Protein AF-A0A961CHJ7-F1 (afdb_monomer_lite)

Structure (mmCIF, N/CA/C/O backbone):
data_AF-A0A961CHJ7-F1
#
_entry.id   AF-A0A961CHJ7-F1
#
loop_
_atom_site.group_PDB
_atom_site.id
_atom_site.type_symbol
_atom_site.label_atom_id
_atom_site.label_alt_id
_atom_site.label_comp_id
_atom_site.label_asym_id
_atom_site.label_entity_id
_atom_site.label_seq_id
_atom_site.pdbx_PDB_ins_code
_atom_site.Cartn_x
_atom_site.Cartn_y
_atom_site.Cartn_z
_atom_site.occupancy
_atom_site.B_iso_or_equiv
_atom_site.auth_seq_id
_atom_site.auth_comp_id
_atom_site.auth_asym_id
_atom_site.auth_atom_id
_atom_site.pdbx_PDB_model_num
ATOM 1 N N . THR A 1 1 ? -1.908 11.082 9.967 1.00 91.94 1 THR A N 1
ATOM 2 C CA . THR A 1 1 ? -2.313 9.971 9.076 1.00 91.94 1 THR A CA 1
ATOM 3 C C . THR A 1 1 ? -1.832 10.226 7.657 1.00 91.94 1 THR A C 1
ATOM 5 O O . THR A 1 1 ? -1.515 11.365 7.329 1.00 91.94 1 THR A O 1
ATOM 8 N N . HIS A 1 2 ? -1.710 9.201 6.814 1.00 94.06 2 HIS A N 1
ATOM 9 C CA . HIS A 1 2 ? -1.262 9.346 5.424 1.00 94.06 2 HIS A CA 1
ATOM 10 C C . HIS A 1 2 ? -2.226 8.634 4.477 1.00 94.06 2 HIS A C 1
ATOM 12 O O . HIS A 1 2 ? -2.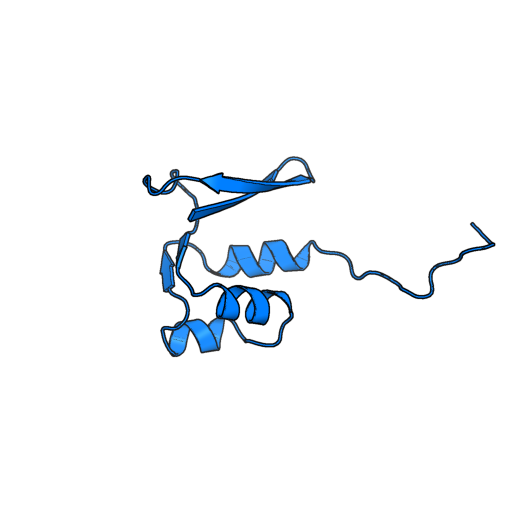815 7.625 4.850 1.00 94.06 2 HIS A O 1
ATOM 18 N N . ILE A 1 3 ? -2.371 9.161 3.261 1.00 94.56 3 ILE A N 1
ATOM 19 C CA . ILE A 1 3 ? -3.053 8.477 2.158 1.00 94.56 3 ILE A CA 1
ATOM 20 C C . ILE A 1 3 ? -2.042 8.256 1.042 1.00 94.56 3 ILE A C 1
ATOM 22 O O . ILE A 1 3 ? -1.328 9.187 0.655 1.00 94.56 3 ILE A O 1
ATOM 26 N N . VAL A 1 4 ? -2.016 7.024 0.544 1.00 94.25 4 VAL A N 1
ATOM 27 C CA . VAL A 1 4 ?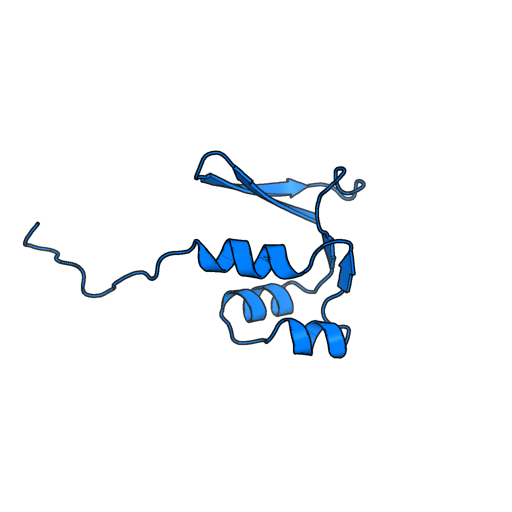 -1.269 6.602 -0.637 1.00 94.25 4 VAL A CA 1
ATOM 28 C C . VAL A 1 4 ? -2.284 6.158 -1.685 1.00 94.25 4 VAL A C 1
ATOM 30 O O . VAL A 1 4 ? -3.190 5.388 -1.381 1.00 94.25 4 VAL A O 1
ATOM 33 N N . GLU A 1 5 ? -2.157 6.671 -2.901 1.00 93.38 5 GLU A N 1
ATOM 34 C CA . GLU A 1 5 ? -3.079 6.409 -4.005 1.00 93.38 5 GLU A CA 1
ATOM 35 C C . GLU A 1 5 ? -2.274 6.145 -5.275 1.00 93.38 5 GLU A C 1
ATOM 37 O O . GLU A 1 5 ? -1.458 6.974 -5.674 1.00 93.38 5 GLU A O 1
ATOM 42 N N . LEU A 1 6 ? -2.525 5.015 -5.933 1.00 93.75 6 LEU A N 1
ATOM 43 C CA . LEU A 1 6 ? -2.041 4.769 -7.286 1.00 93.75 6 LEU A CA 1
ATOM 44 C C . LEU A 1 6 ? -3.170 5.089 -8.265 1.00 93.75 6 LEU A C 1
ATOM 46 O O . LEU A 1 6 ? -4.156 4.357 -8.348 1.00 93.75 6 LEU A O 1
ATOM 50 N N . ARG A 1 7 ? -3.037 6.183 -9.015 1.00 93.75 7 ARG A N 1
ATOM 51 C CA . ARG A 1 7 ? -4.042 6.599 -9.999 1.00 93.75 7 ARG A CA 1
ATOM 52 C C . ARG A 1 7 ? -3.371 7.187 -11.226 1.00 93.75 7 ARG A C 1
ATOM 54 O O . ARG A 1 7 ? -2.403 7.929 -11.118 1.00 93.75 7 ARG A O 1
ATOM 61 N N . ASN A 1 8 ? -3.901 6.863 -12.406 1.00 96.25 8 ASN A N 1
ATOM 62 C CA . ASN A 1 8 ? -3.392 7.359 -13.691 1.00 96.25 8 ASN A CA 1
ATOM 63 C C . ASN A 1 8 ? -1.884 7.100 -13.896 1.00 96.25 8 ASN A C 1
ATOM 65 O O . ASN A 1 8 ? -1.180 7.943 -14.445 1.00 96.25 8 ASN A O 1
ATOM 69 N N . GLY A 1 9 ? -1.382 5.954 -13.420 1.00 94.44 9 GLY A N 1
ATOM 70 C CA . GLY A 1 9 ? 0.036 5.591 -13.525 1.00 94.44 9 GLY A CA 1
ATOM 71 C C . GLY A 1 9 ? 0.975 6.375 -12.601 1.00 94.44 9 GLY A C 1
ATOM 72 O O . GLY A 1 9 ? 2.186 6.288 -12.769 1.00 94.44 9 GLY A O 1
ATOM 73 N N . ALA A 1 10 ? 0.445 7.129 -11.636 1.00 95.94 10 ALA A N 1
ATOM 74 C CA . ALA A 1 10 ? 1.233 7.887 -10.674 1.00 95.94 10 ALA A CA 1
ATOM 75 C C . ALA A 1 10 ? 0.902 7.470 -9.238 1.00 95.94 10 ALA A C 1
ATOM 77 O O . ALA A 1 10 ? -0.266 7.320 -8.867 1.00 95.94 10 ALA A O 1
ATOM 78 N N . LEU A 1 11 ? 1.951 7.304 -8.429 1.00 95.62 11 LEU A N 1
ATOM 79 C CA . LEU A 1 11 ? 1.829 7.117 -6.991 1.00 95.62 11 LEU A CA 1
ATOM 80 C C . LEU A 1 11 ? 1.777 8.486 -6.311 1.00 95.62 11 LEU A C 1
ATOM 82 O O . LEU A 1 11 ? 2.735 9.259 -6.348 1.00 95.62 11 LEU A O 1
ATOM 86 N N . HIS A 1 12 ? 0.658 8.775 -5.667 1.00 94.94 12 HIS A N 1
ATOM 87 C CA . HIS A 1 12 ? 0.451 9.976 -4.883 1.00 94.94 12 HIS A CA 1
ATOM 88 C C . HIS A 1 12 ? 0.522 9.637 -3.402 1.00 94.94 12 HIS A C 1
ATOM 90 O O . HIS A 1 12 ? -0.076 8.669 -2.941 1.00 94.94 12 HIS A O 1
ATOM 96 N N . HIS A 1 13 ? 1.221 10.470 -2.641 1.00 94.81 13 HIS A N 1
ATOM 97 C CA . HIS A 1 13 ? 1.284 10.368 -1.191 1.00 94.81 13 HIS A CA 1
ATOM 98 C C . HIS A 1 13 ? 1.036 11.740 -0.574 1.00 94.81 13 HIS A C 1
ATOM 100 O O . HIS A 1 13 ? 1.625 12.739 -0.991 1.00 94.81 13 HIS A O 1
ATOM 106 N N . ARG A 1 14 ? 0.174 11.791 0.442 1.00 94.75 14 ARG A N 1
ATOM 107 C CA . ARG A 1 14 ? -0.111 13.018 1.189 1.00 94.75 14 ARG A CA 1
ATOM 108 C C . ARG A 1 14 ? -0.343 12.736 2.663 1.00 94.75 14 ARG A C 1
ATOM 110 O O . ARG A 1 14 ? -0.999 11.761 3.027 1.00 94.75 14 ARG A O 1
ATOM 117 N N . ALA A 1 15 ? 0.157 13.635 3.505 1.00 94.44 15 ALA A N 1
ATOM 118 C CA . ALA A 1 15 ? -0.268 13.697 4.893 1.00 94.44 15 ALA A CA 1
ATOM 119 C C . ALA A 1 15 ? -1.722 14.179 4.953 1.00 94.44 15 ALA A C 1
ATOM 121 O O . ALA A 1 15 ? -2.128 15.084 4.218 1.00 94.44 15 ALA A O 1
ATOM 122 N N . VAL A 1 16 ? -2.498 13.563 5.832 1.00 91.06 16 VAL A N 1
ATOM 123 C CA . VAL A 1 16 ? -3.871 13.949 6.145 1.00 91.06 16 VAL A CA 1
ATOM 124 C C . VAL A 1 16 ? -4.021 14.086 7.657 1.00 91.06 16 VAL A C 1
ATOM 126 O O . VAL A 1 16 ? -3.278 13.466 8.426 1.00 91.06 16 VAL A O 1
ATOM 129 N N . GLY A 1 17 ? -4.962 14.932 8.075 1.00 89.00 17 GLY A N 1
ATOM 130 C CA . GLY A 1 17 ? -5.332 15.056 9.485 1.00 89.00 17 GLY A CA 1
ATOM 131 C C . GLY A 1 17 ? -6.058 13.813 10.001 1.00 89.00 17 GLY A C 1
ATOM 132 O O . GLY A 1 17 ? -6.305 12.869 9.253 1.00 89.00 17 GLY A O 1
ATOM 133 N N . ASP A 1 18 ? -6.447 13.843 11.271 1.00 83.44 18 ASP A N 1
ATOM 134 C CA . ASP A 1 18 ? -7.053 12.704 11.978 1.00 83.44 18 ASP A CA 1
ATOM 135 C C . ASP A 1 18 ? -8.563 12.550 11.705 1.00 83.44 18 ASP A C 1
ATOM 137 O O . ASP A 1 18 ? -9.338 12.138 12.564 1.00 83.44 18 ASP A O 1
ATOM 141 N N . GLY A 1 19 ? -8.996 12.924 10.499 1.00 83.69 19 GLY A N 1
ATOM 142 C CA . GLY A 1 19 ? -10.361 12.702 10.033 1.00 83.69 19 GLY A CA 1
ATOM 143 C C . GLY A 1 19 ? -10.604 11.238 9.647 1.00 83.69 19 GLY A C 1
ATOM 144 O O . GLY A 1 19 ? -9.650 10.467 9.518 1.00 83.69 19 GLY A O 1
ATOM 145 N N . PRO A 1 20 ? -11.873 10.850 9.431 1.00 84.19 20 PRO A N 1
ATOM 146 C CA . PRO A 1 20 ? -12.193 9.509 8.963 1.00 84.19 20 PRO A CA 1
ATOM 147 C C . PRO A 1 20 ? -11.510 9.225 7.621 1.00 84.19 20 PRO A C 1
ATOM 149 O O . PRO A 1 20 ? -11.332 10.126 6.791 1.00 84.19 20 PRO A O 1
ATOM 152 N N . ALA A 1 21 ? -11.133 7.963 7.415 1.00 86.31 21 ALA A N 1
ATOM 153 C CA . ALA A 1 21 ? -10.661 7.516 6.115 1.00 86.31 21 ALA A CA 1
ATOM 154 C C . ALA A 1 21 ? -11.769 7.726 5.062 1.00 86.31 21 ALA A C 1
ATOM 156 O O . ALA A 1 21 ? -12.947 7.564 5.386 1.00 86.31 21 ALA A O 1
ATOM 157 N N . PRO A 1 22 ? -11.423 8.110 3.820 1.00 87.38 22 PRO A N 1
ATOM 158 C CA . PRO A 1 22 ? -12.397 8.162 2.737 1.00 87.38 22 PRO A CA 1
ATOM 159 C C . PRO A 1 22 ? -13.025 6.788 2.477 1.00 87.38 22 PRO A C 1
ATOM 161 O O . PRO A 1 22 ? -12.384 5.759 2.690 1.00 87.38 22 PRO A O 1
ATOM 164 N N . ASP A 1 23 ? -14.247 6.784 1.949 1.00 88.06 23 ASP A N 1
ATOM 165 C CA . ASP A 1 23 ? -14.950 5.548 1.607 1.00 88.06 23 ASP A CA 1
ATOM 166 C C . ASP A 1 23 ? -14.147 4.695 0.610 1.00 88.06 23 ASP A C 1
ATOM 168 O O . ASP A 1 23 ? -13.566 5.205 -0.352 1.00 88.06 23 ASP A O 1
ATOM 172 N N . GLY A 1 24 ? -14.132 3.378 0.835 1.00 88.62 24 GLY A N 1
ATOM 173 C CA . GLY A 1 24 ? -13.459 2.411 -0.039 1.00 88.62 24 GLY A CA 1
ATOM 174 C C . GLY A 1 24 ? -11.931 2.379 0.078 1.00 88.62 24 GLY A C 1
ATOM 175 O O . GLY A 1 24 ? -11.280 1.711 -0.724 1.00 88.62 24 GLY A O 1
ATOM 176 N N . VAL A 1 25 ? -11.344 3.079 1.052 1.00 92.94 25 VAL A N 1
ATOM 177 C CA . VAL A 1 25 ? -9.903 3.030 1.333 1.00 92.94 25 VAL A CA 1
ATOM 178 C C . VAL A 1 25 ? -9.609 1.931 2.349 1.00 92.94 25 VAL A C 1
ATOM 180 O O . VAL A 1 25 ? -10.226 1.889 3.408 1.00 92.94 25 VAL A O 1
ATOM 183 N N . THR A 1 26 ? -8.622 1.083 2.056 1.00 95.81 26 THR A N 1
ATOM 184 C CA . THR A 1 26 ? -8.077 0.157 3.060 1.00 95.81 26 THR A CA 1
ATOM 185 C C . THR A 1 26 ? -7.190 0.926 4.035 1.00 95.81 26 THR A C 1
ATOM 187 O O . THR A 1 26 ? -6.274 1.645 3.622 1.00 95.81 26 THR A O 1
ATOM 190 N N . VAL A 1 27 ? -7.443 0.769 5.331 1.00 95.50 27 VAL A N 1
ATOM 191 C CA . VAL A 1 27 ? -6.716 1.446 6.404 1.00 95.50 27 VAL A CA 1
ATOM 192 C C . VAL A 1 27 ? -5.754 0.471 7.064 1.00 95.50 27 VAL A C 1
ATOM 194 O O . VAL A 1 27 ? -6.165 -0.545 7.613 1.00 95.50 27 VAL A O 1
ATOM 197 N N . PHE A 1 28 ? -4.471 0.822 7.052 1.00 95.38 28 PHE A N 1
ATOM 198 C CA . PHE A 1 28 ? -3.431 0.125 7.802 1.00 95.38 28 PHE A CA 1
ATOM 199 C C . PHE A 1 28 ? -3.077 0.947 9.043 1.00 95.38 28 PHE A C 1
ATOM 201 O O . PHE A 1 28 ? -2.671 2.107 8.928 1.00 95.38 28 PHE A O 1
ATOM 208 N N . ALA A 1 29 ? -3.204 0.350 10.223 1.00 95.94 29 ALA A N 1
ATOM 209 C CA . ALA A 1 29 ? -2.738 0.920 11.480 1.00 95.94 29 ALA A CA 1
ATOM 210 C C . ALA A 1 29 ? -1.516 0.136 11.970 1.00 95.94 29 ALA A C 1
ATOM 212 O O . ALA A 1 29 ? -1.577 -1.066 12.220 1.00 95.94 29 ALA A O 1
ATOM 213 N N . LEU A 1 30 ? -0.385 0.835 12.045 1.00 96.62 30 LEU A N 1
ATOM 214 C CA . LEU A 1 30 ? 0.922 0.284 12.379 1.00 96.62 30 LEU A CA 1
ATOM 215 C C . LEU A 1 30 ? 1.889 1.392 12.788 1.00 96.62 30 LEU A C 1
ATOM 217 O O . LEU A 1 30 ? 1.729 2.558 12.417 1.00 96.62 30 LEU A O 1
ATOM 221 N N . GLU A 1 31 ? 2.940 1.002 13.500 1.00 96.94 31 GLU A N 1
ATOM 222 C CA . GLU A 1 31 ? 4.056 1.885 13.813 1.00 96.94 31 GLU A CA 1
ATOM 223 C C . GLU A 1 31 ? 4.899 2.204 12.573 1.00 96.94 31 GLU A C 1
ATOM 225 O O . GLU A 1 31 ? 5.044 1.401 11.646 1.00 96.94 31 GLU A O 1
ATOM 230 N N . ARG A 1 32 ? 5.547 3.373 12.578 1.00 95.69 32 ARG A N 1
ATOM 231 C CA . ARG A 1 32 ? 6.427 3.805 11.477 1.00 95.69 32 ARG A CA 1
ATOM 232 C C . ARG A 1 32 ? 7.534 2.791 11.181 1.00 95.69 32 ARG A C 1
ATOM 234 O O . ARG A 1 32 ? 7.883 2.586 10.023 1.00 95.69 32 ARG A O 1
ATOM 241 N N . THR A 1 33 ? 8.116 2.197 12.216 1.00 96.81 33 THR A N 1
ATOM 242 C CA . THR A 1 33 ? 9.197 1.212 12.080 1.00 96.81 33 THR A CA 1
ATOM 243 C C . THR A 1 33 ? 8.709 -0.079 11.432 1.00 96.81 33 THR A C 1
ATOM 245 O O . THR A 1 33 ? 9.415 -0.618 10.583 1.00 96.81 33 THR A O 1
ATOM 248 N N . ALA A 1 34 ? 7.491 -0.523 11.757 1.00 95.56 34 ALA A N 1
ATOM 249 C CA . ALA A 1 34 ? 6.852 -1.660 11.103 1.00 95.56 34 ALA A CA 1
ATOM 250 C C . ALA A 1 34 ? 6.613 -1.370 9.615 1.00 95.56 34 ALA A C 1
ATOM 252 O O . ALA A 1 34 ? 6.965 -2.191 8.775 1.00 95.56 34 ALA A O 1
ATOM 253 N N . LEU A 1 35 ? 6.125 -0.170 9.270 1.00 93.00 35 LEU A N 1
ATOM 254 C CA . LEU A 1 35 ? 5.950 0.237 7.871 1.00 93.00 35 LEU A CA 1
ATOM 255 C C . LEU A 1 35 ? 7.267 0.181 7.086 1.00 93.00 35 LEU A C 1
ATOM 257 O O . LEU A 1 35 ? 7.300 -0.358 5.984 1.00 93.00 35 LEU A O 1
ATOM 261 N N . ILE A 1 36 ? 8.350 0.723 7.652 1.00 93.44 36 ILE A N 1
ATOM 262 C CA . ILE A 1 36 ? 9.673 0.685 7.015 1.00 93.44 36 ILE A CA 1
ATOM 263 C C . ILE A 1 36 ? 10.101 -0.766 6.779 1.00 93.44 36 ILE A C 1
ATOM 265 O O . ILE A 1 36 ? 10.504 -1.093 5.668 1.00 93.44 36 ILE A O 1
ATOM 269 N N . ALA A 1 37 ? 9.979 -1.628 7.791 1.00 93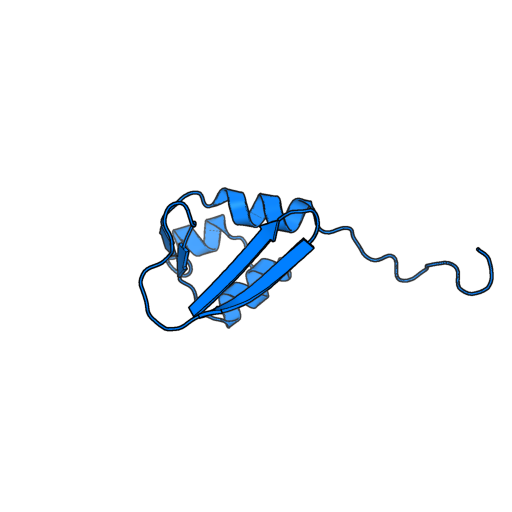.31 37 ALA A N 1
ATOM 270 C CA . ALA A 1 37 ? 10.377 -3.028 7.687 1.00 93.31 37 ALA A CA 1
ATOM 271 C C . ALA A 1 37 ? 9.545 -3.813 6.658 1.00 93.31 37 ALA A C 1
ATOM 273 O O . ALA A 1 37 ? 10.104 -4.635 5.938 1.00 93.31 37 ALA A O 1
ATOM 274 N N . LEU A 1 38 ? 8.239 -3.543 6.547 1.00 89.94 38 LEU A N 1
ATOM 275 C CA . LEU A 1 38 ? 7.379 -4.147 5.521 1.00 89.94 38 LEU A CA 1
ATOM 276 C C . LEU A 1 38 ? 7.825 -3.742 4.113 1.00 89.94 38 LEU A C 1
ATOM 278 O O . LEU A 1 38 ? 8.001 -4.594 3.249 1.00 89.94 38 LEU A O 1
ATOM 282 N N . VAL A 1 39 ? 8.046 -2.444 3.879 1.00 86.00 39 VAL A N 1
ATOM 283 C CA . VAL A 1 39 ? 8.401 -1.922 2.547 1.00 86.00 39 VAL A CA 1
ATOM 284 C C . VAL A 1 39 ? 9.807 -2.352 2.115 1.00 86.00 39 VAL A C 1
ATOM 286 O O . VAL A 1 39 ? 10.049 -2.529 0.924 1.00 86.00 39 VAL A O 1
ATOM 289 N N . THR A 1 40 ? 10.733 -2.560 3.054 1.00 87.19 40 THR A N 1
ATOM 290 C CA . THR A 1 40 ? 12.066 -3.108 2.753 1.00 87.19 40 THR A CA 1
ATOM 291 C C . THR A 1 40 ? 12.110 -4.638 2.713 1.00 87.19 40 THR A C 1
ATOM 293 O O . THR A 1 40 ? 13.171 -5.197 2.440 1.00 87.19 40 THR A O 1
ATOM 296 N N . GLY A 1 41 ? 10.995 -5.325 2.991 1.00 88.00 41 GLY A N 1
ATOM 297 C CA . GLY A 1 41 ? 10.916 -6.789 3.031 1.00 88.00 41 GLY A CA 1
ATOM 298 C C . GLY A 1 41 ? 11.582 -7.436 4.253 1.00 88.00 41 GLY A C 1
ATOM 299 O O . GLY A 1 41 ? 11.756 -8.651 4.286 1.00 88.00 41 GLY A O 1
ATOM 300 N N . ALA A 1 42 ? 11.961 -6.650 5.264 1.00 93.88 42 ALA A N 1
ATOM 301 C CA . ALA A 1 42 ? 12.514 -7.148 6.525 1.00 93.88 42 ALA A CA 1
ATOM 302 C C . ALA A 1 42 ? 11.441 -7.708 7.479 1.00 93.88 42 ALA A C 1
ATOM 304 O O . ALA A 1 42 ? 11.778 -8.383 8.452 1.00 93.88 42 ALA A O 1
ATOM 305 N N . LEU A 1 43 ? 10.164 -7.416 7.219 1.00 93.88 43 LEU A N 1
ATOM 306 C CA . LEU A 1 43 ? 9.010 -7.919 7.960 1.00 93.88 43 LEU A CA 1
ATOM 307 C C . LEU A 1 43 ? 7.985 -8.505 6.984 1.00 93.88 43 LEU A C 1
ATOM 309 O O . LEU A 1 43 ? 7.693 -7.901 5.954 1.00 93.88 43 LEU A O 1
ATOM 313 N N . ASP A 1 44 ? 7.424 -9.663 7.331 1.00 92.56 44 ASP A N 1
ATOM 314 C CA . ASP A 1 44 ? 6.310 -10.269 6.602 1.00 92.56 44 ASP A CA 1
ATOM 315 C C . ASP A 1 44 ? 4.971 -9.696 7.090 1.00 92.56 44 ASP A C 1
ATOM 317 O O . ASP A 1 44 ? 4.723 -9.620 8.296 1.00 92.56 44 ASP A O 1
ATOM 321 N N . LEU A 1 45 ? 4.100 -9.298 6.157 1.00 91.19 45 LEU A N 1
ATOM 322 C CA . LEU A 1 45 ? 2.813 -8.676 6.485 1.00 91.19 45 LEU A CA 1
ATOM 323 C C . LEU A 1 45 ? 1.879 -9.642 7.222 1.00 91.19 45 LEU A C 1
ATOM 325 O O . LEU A 1 45 ? 1.231 -9.244 8.188 1.00 91.19 45 LEU A O 1
ATOM 329 N N . THR A 1 46 ? 1.830 -10.906 6.798 1.00 92.69 46 THR A N 1
ATOM 330 C CA . THR A 1 46 ? 0.939 -11.912 7.395 1.00 92.69 46 THR A CA 1
ATOM 331 C C . THR A 1 46 ? 1.340 -12.194 8.840 1.00 92.69 46 THR A C 1
ATOM 333 O O . THR A 1 46 ? 0.489 -12.203 9.729 1.00 92.69 46 THR A O 1
ATOM 336 N N . ALA A 1 47 ? 2.639 -12.356 9.095 1.00 94.94 47 ALA A N 1
ATOM 337 C CA . ALA A 1 47 ? 3.187 -12.507 10.438 1.00 94.94 47 ALA A CA 1
ATOM 338 C C . ALA A 1 47 ? 2.924 -11.263 11.303 1.00 94.94 47 ALA A C 1
ATOM 340 O O . ALA A 1 47 ? 2.452 -11.383 12.430 1.00 94.94 47 ALA A O 1
ATOM 341 N N . ALA A 1 48 ? 3.146 -10.060 10.763 1.00 95.38 48 ALA A N 1
ATOM 342 C CA . ALA A 1 48 ? 2.916 -8.812 11.489 1.00 95.38 48 ALA A CA 1
ATOM 343 C C . ALA A 1 48 ? 1.441 -8.600 11.875 1.00 95.38 48 ALA A C 1
ATOM 345 O O . ALA A 1 48 ? 1.154 -8.038 12.935 1.00 95.38 48 ALA A O 1
ATOM 346 N N . MET A 1 49 ? 0.508 -9.055 11.035 1.00 95.75 49 MET A N 1
ATOM 347 C CA . MET A 1 49 ? -0.922 -9.058 11.347 1.00 95.75 49 MET A CA 1
ATOM 348 C C . MET A 1 49 ? -1.270 -10.096 12.418 1.00 95.75 49 MET A C 1
ATOM 350 O O . MET A 1 49 ? -2.014 -9.781 13.345 1.00 95.75 49 MET A O 1
ATOM 354 N N . ALA A 1 50 ? -0.720 -11.312 12.326 1.00 96.44 50 ALA A N 1
ATOM 355 C CA . ALA A 1 50 ? -0.947 -12.370 13.313 1.00 96.44 50 ALA A CA 1
ATOM 356 C C . ALA A 1 50 ? -0.463 -11.974 14.721 1.00 96.44 50 ALA A C 1
ATOM 358 O O . ALA A 1 50 ? -1.134 -12.274 15.708 1.00 96.44 50 ALA A O 1
ATOM 359 N N . ASP A 1 51 ? 0.645 -11.236 14.798 1.00 95.31 51 ASP A N 1
ATOM 360 C CA . ASP A 1 51 ? 1.228 -10.737 16.048 1.00 95.31 51 ASP A CA 1
ATOM 361 C C . ASP A 1 51 ? 0.593 -9.415 16.533 1.00 95.31 51 ASP A C 1
ATOM 363 O O . ASP A 1 51 ? 0.962 -8.889 17.585 1.00 95.31 51 ASP A O 1
ATOM 367 N N . GLY A 1 52 ? -0.366 -8.857 15.783 1.00 96.12 52 GLY A N 1
ATOM 368 C CA . GLY A 1 52 ? -1.088 -7.629 16.134 1.00 96.12 52 GLY A CA 1
ATOM 369 C C . GLY A 1 52 ? -0.292 -6.331 15.959 1.00 96.12 52 GLY A C 1
ATOM 370 O O . GLY A 1 52 ? -0.748 -5.272 16.388 1.00 96.12 52 GLY A O 1
ATOM 371 N N . MET A 1 53 ? 0.882 -6.385 15.324 1.00 96.25 53 MET A N 1
ATOM 372 C CA . MET A 1 53 ? 1.699 -5.207 15.007 1.00 96.25 53 MET A CA 1
ATOM 373 C C . MET A 1 53 ? 1.070 -4.346 13.903 1.00 96.25 53 MET A C 1
ATOM 375 O O . MET A 1 53 ? 1.294 -3.135 13.852 1.00 96.25 53 MET A O 1
ATOM 379 N N . VAL A 1 54 ? 0.300 -4.981 13.020 1.00 97.06 54 VAL A N 1
ATOM 380 C CA . VAL A 1 54 ? -0.441 -4.333 11.939 1.00 97.06 54 VAL A CA 1
ATOM 381 C C . VAL A 1 54 ? -1.903 -4.723 12.060 1.00 97.06 54 VAL A C 1
ATOM 383 O O . VAL A 1 54 ? -2.238 -5.906 12.066 1.00 97.06 54 VAL A O 1
ATOM 386 N N . THR A 1 55 ? -2.784 -3.734 12.106 1.00 97.19 55 THR A N 1
ATOM 387 C CA . THR A 1 55 ? -4.221 -3.946 11.939 1.00 97.19 55 THR A CA 1
ATOM 388 C C . THR A 1 55 ? -4.664 -3.388 10.595 1.00 97.19 55 THR A C 1
ATOM 390 O O . THR A 1 55 ? -4.149 -2.369 10.126 1.00 97.19 55 THR A O 1
ATOM 393 N N . VAL A 1 56 ? -5.589 -4.096 9.948 1.00 96.12 56 VAL A N 1
ATOM 394 C CA . VAL A 1 56 ? -6.097 -3.745 8.620 1.00 96.12 56 VAL A CA 1
ATOM 395 C C . VAL A 1 56 ? -7.616 -3.693 8.674 1.00 96.12 56 VAL A C 1
ATOM 397 O O . VAL A 1 56 ? -8.251 -4.645 9.126 1.00 96.12 56 VAL A O 1
ATOM 400 N N . ASP A 1 57 ? -8.179 -2.586 8.208 1.00 95.31 57 ASP A N 1
ATOM 401 C CA . ASP A 1 57 ? -9.602 -2.439 7.912 1.00 95.31 57 ASP A CA 1
ATOM 402 C C . ASP A 1 57 ? -9.762 -2.295 6.393 1.00 95.31 57 ASP A C 1
ATOM 404 O O . ASP A 1 57 ? -9.283 -1.323 5.806 1.00 95.31 57 ASP A O 1
ATOM 408 N N . GLY A 1 58 ? -10.353 -3.300 5.746 1.00 95.06 58 GLY A N 1
ATOM 409 C CA . GLY A 1 58 ? -10.418 -3.423 4.287 1.00 95.06 58 GLY A CA 1
ATOM 410 C C . GLY A 1 58 ? -9.657 -4.638 3.748 1.00 95.06 58 GLY A C 1
ATOM 411 O O . GLY A 1 58 ? -9.600 -5.681 4.398 1.00 95.06 58 GLY A O 1
ATOM 412 N N . ASP A 1 59 ? -9.107 -4.514 2.538 1.00 94.75 59 ASP A N 1
ATOM 413 C CA . ASP A 1 59 ? -8.427 -5.598 1.821 1.00 94.75 59 ASP A CA 1
ATOM 414 C C . ASP A 1 59 ? -6.899 -5.521 2.016 1.00 94.75 59 ASP A C 1
ATOM 416 O O . ASP A 1 59 ? -6.265 -4.616 1.471 1.00 94.75 59 ASP A O 1
ATOM 420 N N . PRO A 1 60 ? -6.265 -6.454 2.753 1.00 92.50 60 PRO A N 1
ATOM 421 C CA . PRO A 1 60 ? -4.822 -6.422 2.983 1.00 92.50 60 PRO A CA 1
ATOM 422 C C . PRO A 1 60 ? -3.988 -6.657 1.712 1.00 92.50 60 PRO A C 1
ATOM 424 O O . PRO A 1 60 ? -2.816 -6.272 1.684 1.00 92.50 60 PRO A O 1
ATOM 427 N N . GLU A 1 61 ? -4.554 -7.244 0.651 1.00 91.88 61 GLU A 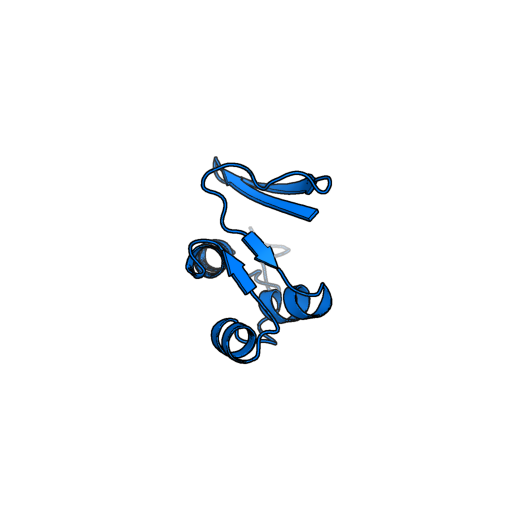N 1
ATOM 428 C CA . GLU A 1 61 ? -3.818 -7.545 -0.582 1.00 91.88 61 GLU A CA 1
ATOM 429 C C . GLU A 1 61 ? -3.396 -6.282 -1.343 1.00 91.88 61 GLU A C 1
ATOM 431 O O . GLU A 1 61 ? -2.404 -6.309 -2.077 1.00 91.88 61 GLU A O 1
ATOM 436 N N . VAL A 1 62 ? -4.078 -5.148 -1.137 1.00 92.56 62 VAL A N 1
ATOM 437 C CA . VAL A 1 62 ? -3.805 -3.894 -1.864 1.00 92.56 62 VAL A CA 1
ATOM 438 C C . VAL A 1 62 ? -2.378 -3.378 -1.663 1.00 92.56 62 VAL A C 1
ATOM 440 O O . VAL A 1 62 ? -1.804 -2.791 -2.581 1.00 92.56 62 VAL A O 1
ATOM 443 N N . LEU A 1 63 ? -1.764 -3.624 -0.497 1.00 88.19 63 LEU A N 1
ATOM 444 C CA . LEU A 1 63 ? -0.365 -3.255 -0.261 1.00 88.19 63 LEU A CA 1
ATOM 445 C C . LEU A 1 63 ? 0.577 -4.117 -1.111 1.00 88.19 63 LEU A C 1
ATOM 447 O O . LEU A 1 63 ? 1.505 -3.592 -1.725 1.00 88.19 63 LEU A O 1
ATOM 451 N N . GLY A 1 64 ? 0.307 -5.422 -1.200 1.00 85.19 64 GLY A N 1
ATOM 452 C CA . GLY A 1 64 ? 1.047 -6.335 -2.071 1.00 85.19 64 GLY A CA 1
ATOM 453 C C . GLY A 1 64 ? 0.908 -5.962 -3.548 1.00 85.19 64 GLY A C 1
ATOM 454 O O . GLY A 1 64 ? 1.906 -5.922 -4.264 1.00 85.19 64 GLY A O 1
ATOM 455 N N . GLN A 1 65 ? -0.300 -5.602 -3.992 1.00 90.31 65 GLN A N 1
ATOM 456 C CA . GLN A 1 65 ? -0.556 -5.131 -5.359 1.00 90.31 65 GLN A CA 1
ATOM 457 C C . GLN A 1 65 ? 0.222 -3.844 -5.681 1.00 90.31 65 GLN A C 1
ATOM 459 O O . GLN A 1 65 ? 0.799 -3.731 -6.762 1.00 90.31 65 GLN A O 1
ATOM 464 N N . LEU A 1 66 ? 0.289 -2.892 -4.742 1.00 89.12 66 LEU A N 1
ATOM 465 C CA . LEU A 1 66 ? 1.081 -1.670 -4.901 1.00 89.12 66 LEU A CA 1
ATOM 466 C C . LEU A 1 66 ? 2.584 -1.966 -5.002 1.00 89.12 66 LEU A C 1
ATOM 468 O O . LEU A 1 66 ? 3.270 -1.383 -5.836 1.00 89.12 66 LEU A O 1
ATOM 472 N N . VAL A 1 67 ? 3.112 -2.860 -4.167 1.00 84.69 67 VAL A N 1
ATOM 473 C CA . VAL A 1 67 ? 4.532 -3.240 -4.234 1.00 84.69 67 VAL A CA 1
ATOM 474 C C . VAL A 1 67 ? 4.837 -3.975 -5.542 1.00 84.69 67 VAL A C 1
ATOM 476 O O . VAL A 1 67 ? 5.877 -3.731 -6.145 1.00 84.69 67 VAL A O 1
ATOM 479 N N . ALA A 1 68 ? 3.917 -4.809 -6.033 1.00 87.69 68 ALA A N 1
ATOM 480 C CA . ALA A 1 68 ? 4.095 -5.580 -7.263 1.00 87.69 68 ALA A CA 1
ATOM 481 C C . ALA A 1 68 ? 4.229 -4.723 -8.537 1.00 87.69 68 ALA A C 1
ATOM 483 O O . ALA A 1 68 ? 4.753 -5.210 -9.538 1.00 87.69 68 ALA A O 1
ATOM 484 N N . VAL A 1 69 ? 3.783 -3.461 -8.519 1.00 91.94 69 VAL A N 1
ATOM 485 C CA . VAL A 1 69 ? 3.970 -2.531 -9.649 1.00 91.94 69 VAL A CA 1
ATOM 486 C C . VAL A 1 69 ? 5.279 -1.736 -9.582 1.00 91.94 69 VAL A C 1
ATOM 488 O O . VAL A 1 69 ? 5.570 -0.968 -10.500 1.00 91.94 69 VAL A O 1
ATOM 491 N N . LEU A 1 70 ? 6.078 -1.893 -8.522 1.00 87.75 70 LEU A N 1
ATOM 492 C CA . LEU A 1 70 ? 7.389 -1.259 -8.413 1.00 87.75 70 LEU A CA 1
ATOM 493 C C . LEU A 1 70 ? 8.427 -2.086 -9.175 1.00 87.75 70 LEU A C 1
ATOM 495 O O . LEU A 1 70 ? 8.722 -3.226 -8.820 1.00 87.75 70 LEU A O 1
ATOM 499 N N . ALA A 1 71 ? 8.999 -1.498 -10.223 1.00 88.62 71 ALA A N 1
ATOM 500 C CA . ALA A 1 71 ? 10.095 -2.123 -10.947 1.00 88.62 71 ALA A CA 1
ATOM 501 C C . ALA A 1 71 ? 11.380 -2.118 -10.097 1.00 88.62 71 ALA A C 1
ATOM 503 O O . ALA A 1 71 ? 11.650 -1.129 -9.405 1.00 88.62 71 ALA A O 1
ATOM 504 N N . PRO A 1 72 ? 12.200 -3.182 -10.162 1.00 87.94 72 PRO A N 1
ATOM 505 C CA . PRO A 1 72 ? 13.534 -3.146 -9.585 1.00 87.94 72 PRO A CA 1
ATOM 506 C C . PRO A 1 72 ? 14.385 -2.088 -10.296 1.00 87.94 72 PRO A C 1
ATOM 508 O O . PRO A 1 72 ? 14.242 -1.858 -11.498 1.00 87.94 72 PRO A O 1
ATOM 511 N N . VAL A 1 73 ? 15.285 -1.457 -9.546 1.00 89.00 73 VAL A N 1
ATOM 512 C CA . VAL A 1 73 ? 16.295 -0.554 -10.105 1.00 89.00 73 VAL A CA 1
ATOM 513 C C . VAL A 1 73 ? 17.527 -1.381 -10.446 1.00 89.00 73 VAL A C 1
ATOM 515 O O . VAL A 1 73 ? 18.043 -2.080 -9.576 1.00 89.00 73 VAL A O 1
ATOM 518 N N . ASP A 1 74 ? 17.990 -1.289 -11.690 1.00 92.50 74 ASP A N 1
ATOM 519 C CA . ASP A 1 74 ? 19.269 -1.857 -12.109 1.00 92.50 74 ASP A CA 1
ATOM 520 C C . ASP A 1 74 ? 20.398 -0.860 -11.791 1.00 92.50 74 ASP A C 1
ATOM 522 O O . ASP A 1 74 ? 20.433 0.223 -12.386 1.00 92.50 74 ASP A O 1
ATOM 526 N N . PRO A 1 75 ? 21.286 -1.154 -10.825 1.00 92.88 75 PRO A N 1
ATOM 527 C CA . PRO A 1 75 ? 22.414 -0.281 -10.527 1.00 92.88 75 PRO A CA 1
ATOM 528 C C . PRO A 1 75 ? 23.496 -0.313 -11.615 1.00 92.88 75 PRO A C 1
ATOM 530 O O . PRO A 1 75 ? 24.254 0.650 -11.713 1.00 92.88 75 PRO A O 1
ATOM 533 N N . ASP A 1 76 ? 23.555 -1.370 -12.428 1.00 94.12 76 ASP A N 1
ATOM 534 C CA . ASP A 1 76 ? 24.555 -1.578 -13.480 1.00 94.12 76 ASP A CA 1
ATOM 535 C C . ASP A 1 76 ? 24.048 -1.091 -14.851 1.00 94.12 76 ASP A C 1
ATOM 537 O O . ASP A 1 76 ? 24.459 -1.592 -15.898 1.00 94.12 76 ASP A O 1
ATOM 541 N N . PHE A 1 77 ? 23.155 -0.095 -14.852 1.00 93.38 77 PHE A N 1
ATOM 542 C CA . PHE A 1 77 ? 22.626 0.501 -16.074 1.00 93.38 77 PHE A CA 1
ATOM 543 C C . PHE A 1 77 ? 23.732 1.137 -16.931 1.00 93.38 77 PHE A C 1
ATOM 545 O O . PHE A 1 77 ? 24.733 1.662 -16.431 1.00 93.38 77 PHE A O 1
ATOM 552 N N . ASP A 1 78 ? 23.519 1.151 -18.244 1.00 95.50 78 ASP A N 1
ATOM 553 C CA . ASP A 1 78 ? 24.476 1.710 -19.187 1.00 95.50 78 ASP A CA 1
ATOM 554 C C . ASP A 1 78 ? 24.655 3.229 -19.004 1.00 95.50 78 ASP A C 1
ATOM 556 O O . ASP A 1 78 ? 23.714 4.018 -19.089 1.00 95.50 78 ASP A O 1
ATOM 560 N N . ILE A 1 79 ? 25.897 3.653 -18.744 1.00 94.94 79 ILE A N 1
ATOM 561 C CA . ILE A 1 79 ? 26.232 5.074 -18.523 1.00 94.94 79 ILE A CA 1
ATOM 562 C C . ILE A 1 79 ? 26.691 5.754 -19.819 1.00 94.94 79 ILE A C 1
ATOM 564 O O . ILE A 1 79 ? 26.365 6.913 -20.072 1.00 94.94 79 ILE A O 1
ATOM 568 N N . VAL A 1 80 ? 27.512 5.065 -20.617 1.00 95.12 80 VAL A N 1
ATOM 569 C CA . VAL A 1 80 ? 28.179 5.633 -21.809 1.00 95.12 80 VAL A CA 1
ATOM 570 C C . VAL A 1 80 ? 27.633 5.097 -23.128 1.00 95.12 80 VAL A C 1
ATOM 572 O O . VAL A 1 80 ? 28.026 5.584 -24.189 1.00 95.12 80 VAL A O 1
A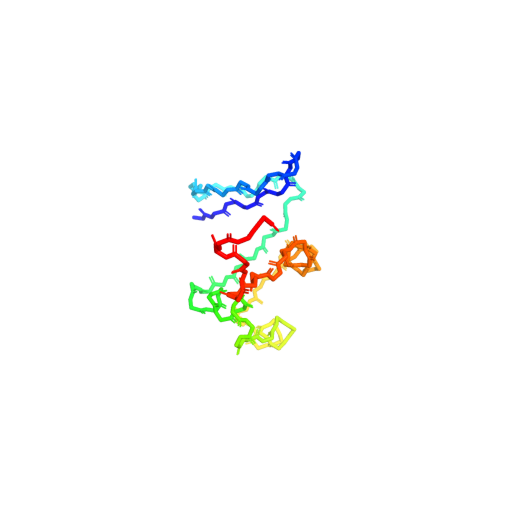TOM 575 N N . ILE A 1 81 ? 26.747 4.106 -23.067 1.00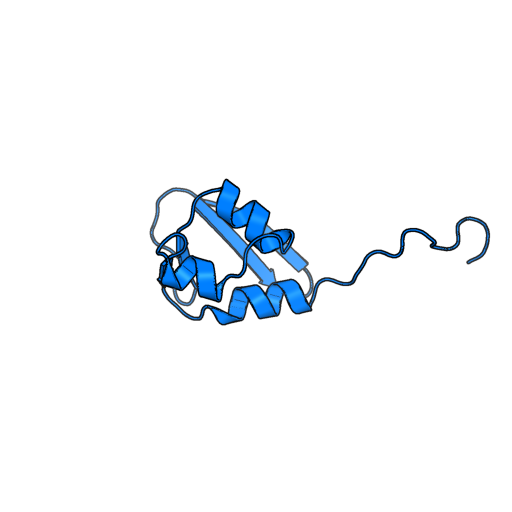 91.94 81 ILE A N 1
ATOM 576 C CA . ILE A 1 81 ? 26.004 3.591 -24.214 1.00 91.94 81 ILE A CA 1
ATOM 577 C C . ILE A 1 81 ? 24.500 3.796 -23.968 1.00 91.94 81 ILE A C 1
ATOM 579 O O . ILE A 1 81 ? 24.105 3.866 -22.805 1.00 91.94 81 ILE A O 1
ATOM 583 N N . PRO A 1 82 ? 23.693 4.009 -25.025 1.00 81.38 82 PRO A N 1
ATOM 584 C CA . PRO A 1 82 ? 22.243 4.139 -24.893 1.00 81.38 82 PRO A CA 1
ATOM 585 C C . PRO A 1 82 ? 21.552 2.842 -24.479 1.00 81.38 82 PRO A C 1
ATOM 587 O O . PRO A 1 82 ? 22.015 1.777 -24.947 1.00 81.38 82 PRO A O 1
#

Sequence (82 aa):
THIVELRNGALHHRAVGDGPAPDGVTVFALERTALIALVTGALDLTAAMADGMVTVDGDPEVLGQLVAVLAPVDPDFDIVIP

Radius of gyration: 15.68 Å; chains: 1; bounding box: 43×28×41 Å

Secondary structure (DSSP, 8-state):
-EEEEEETTEEEEEE--SSPPPTT--EEEE-HHHHHHHHTTSS-HHHHHHTTSEEEES-THHHHHHHHT-PPP-TT--SS--

pLDDT: mean 92.39, std 3.79, range [81.38, 97.19]

Foldseek 3Di:
DKDWDCDPNDIDIDDDDPDDDDPPDKDKDADPVQVVCVLVVVDDPVVCVVVVRIDIDHDPCVVVVVSVPDDDDDPPDDDPDD